Protein AF-A0A1T4WLN5-F1 (afdb_monomer)

Nearest PDB structures (foldseek):
  5b0m-assembly4_G  TM=3.319E-01  e=7.067E+00  Streptomyces viridosporus
  6uuj-assembly3_H  TM=1.853E-01  e=8.656E+00  Mycobacterium tuberculosis H37Rv

Sequence (120 aa):
MTSIPKSEIERIKIIGANESCSNEELSHFLPNYPLLKGNETLFRISLANAKKYIDRDVALLVKGLHFIEEEYKKASSNDFGFGSPSPTYKIIKALQSKDPELAHELEGWVASAGGNYYIS

Mean predicted aligned error: 4.79 Å

pLDDT: mean 86.72, std 12.78, range [33.0, 98.25]

Secondary structure (DSSP, 8-state):
-PPPPHHHHHHHHHHHHHT---HHHHHHH-TTTTS--S-SGGGG--TTTGGGG-STTHHHHHHHHHHHHHHHHHHHT-S--S-SSPHHHHHHHHHTTT-HHHHHHHHHHHHHTT------

Structure (mmCIF, N/CA/C/O backbone):
data_AF-A0A1T4WLN5-F1
#
_entry.id   AF-A0A1T4WLN5-F1
#
loop_
_atom_site.group_PDB
_atom_site.id
_atom_site.type_symbol
_atom_site.label_atom_id
_atom_site.label_alt_id
_atom_site.label_comp_id
_atom_site.label_asym_id
_atom_site.label_entity_id
_atom_site.label_seq_id
_atom_site.pdbx_PDB_ins_code
_atom_site.Cartn_x
_atom_site.Cartn_y
_atom_site.Cartn_z
_atom_site.occupancy
_atom_site.B_iso_or_equiv
_atom_site.auth_seq_id
_atom_site.auth_comp_id
_atom_site.auth_asym_id
_atom_site.auth_atom_id
_atom_site.pdbx_PDB_model_num
ATOM 1 N N . MET A 1 1 ? -13.219 13.059 -7.519 1.00 54.62 1 MET A N 1
ATOM 2 C CA . MET A 1 1 ? -12.208 11.977 -7.551 1.00 54.62 1 MET A CA 1
ATOM 3 C C . MET A 1 1 ? -12.915 10.635 -7.476 1.00 54.62 1 MET A C 1
ATOM 5 O O . MET A 1 1 ? -13.572 10.361 -6.479 1.00 54.62 1 MET A O 1
ATOM 9 N N . THR A 1 2 ? -12.831 9.832 -8.533 1.00 66.81 2 THR A N 1
ATOM 10 C CA . THR A 1 2 ? -13.343 8.454 -8.567 1.00 66.81 2 THR A CA 1
ATOM 11 C C . THR A 1 2 ? -12.481 7.555 -7.679 1.00 66.81 2 THR A C 1
ATOM 13 O O . THR A 1 2 ? -11.255 7.610 -7.763 1.00 66.81 2 THR A O 1
ATOM 16 N N . SER A 1 3 ? -13.108 6.758 -6.810 1.00 81.25 3 SER A N 1
ATOM 17 C CA . SER A 1 3 ? -12.420 5.761 -5.978 1.00 81.25 3 SER A CA 1
ATOM 18 C C . SER A 1 3 ? -11.757 4.682 -6.832 1.00 81.25 3 SER A C 1
ATOM 20 O O . SER A 1 3 ? -12.138 4.470 -7.986 1.00 81.25 3 SER A O 1
ATOM 22 N N . ILE A 1 4 ? -10.782 3.978 -6.258 1.00 87.50 4 ILE A N 1
ATOM 23 C CA . ILE A 1 4 ? -10.227 2.779 -6.884 1.00 87.50 4 ILE A CA 1
ATOM 24 C C . ILE A 1 4 ? -11.340 1.716 -6.986 1.00 87.50 4 ILE A C 1
ATOM 26 O O . ILE A 1 4 ? -12.091 1.543 -6.018 1.00 87.50 4 ILE A O 1
ATOM 30 N N . PRO A 1 5 ? -11.504 1.035 -8.139 1.00 90.00 5 PRO A N 1
ATOM 31 C CA . PRO A 1 5 ? -12.439 -0.080 -8.263 1.00 90.00 5 PRO A CA 1
ATOM 32 C C . PRO A 1 5 ? -12.129 -1.181 -7.244 1.00 90.00 5 PRO A C 1
ATOM 34 O O . PRO A 1 5 ? -10.968 -1.469 -6.975 1.00 90.00 5 PRO A O 1
ATOM 37 N N . LYS A 1 6 ? -13.154 -1.853 -6.709 1.00 90.00 6 LYS A N 1
ATOM 38 C CA . LYS A 1 6 ? -12.947 -2.937 -5.730 1.00 90.00 6 LYS A CA 1
ATOM 39 C C . LYS A 1 6 ? -12.029 -4.043 -6.259 1.00 90.00 6 LYS A C 1
ATOM 41 O O . LYS A 1 6 ? -11.186 -4.522 -5.519 1.00 90.00 6 LYS A O 1
ATOM 46 N N . SER A 1 7 ? -12.150 -4.393 -7.540 1.00 92.38 7 SER A N 1
ATOM 47 C CA . SER A 1 7 ? -11.291 -5.390 -8.191 1.00 92.38 7 SER A CA 1
ATOM 48 C C . SER A 1 7 ? -9.806 -5.037 -8.124 1.00 92.38 7 SER A C 1
ATOM 50 O O . SER A 1 7 ? -8.978 -5.923 -7.972 1.00 92.38 7 SER A O 1
ATOM 52 N N . GLU A 1 8 ? -9.467 -3.751 -8.209 1.00 93.81 8 GLU A N 1
ATOM 53 C CA . GLU A 1 8 ? -8.085 -3.278 -8.120 1.00 93.81 8 GLU A CA 1
ATOM 54 C C . GLU A 1 8 ? -7.564 -3.359 -6.682 1.00 93.81 8 GLU A C 1
ATOM 56 O O . GLU A 1 8 ? -6.436 -3.782 -6.465 1.00 93.81 8 GLU A O 1
ATOM 61 N N . ILE A 1 9 ? -8.400 -3.037 -5.687 1.00 95.50 9 ILE A N 1
ATOM 62 C CA . ILE A 1 9 ? -8.048 -3.220 -4.269 1.00 95.50 9 ILE A CA 1
ATOM 63 C C . ILE A 1 9 ? -7.776 -4.693 -3.955 1.00 95.50 9 ILE A C 1
ATOM 65 O O . ILE A 1 9 ? -6.785 -5.003 -3.302 1.00 95.50 9 ILE A O 1
ATOM 69 N N . GLU A 1 10 ? -8.613 -5.603 -4.453 1.00 95.81 10 GLU A N 1
ATOM 70 C CA . GLU A 1 10 ? -8.411 -7.040 -4.245 1.00 95.81 10 GLU A CA 1
ATOM 71 C C . GLU A 1 10 ? -7.132 -7.548 -4.924 1.00 95.81 10 GLU A C 1
ATOM 73 O O . GLU A 1 10 ? -6.406 -8.337 -4.328 1.00 95.81 10 GLU A O 1
ATOM 78 N N . ARG A 1 11 ? -6.778 -7.040 -6.114 1.00 96.50 11 ARG A N 1
ATOM 79 C CA . ARG A 1 11 ? -5.480 -7.348 -6.744 1.00 96.50 11 ARG A CA 1
ATOM 80 C C . ARG A 1 11 ? -4.301 -6.910 -5.878 1.00 96.50 11 ARG A C 1
ATOM 82 O O . ARG A 1 11 ? -3.358 -7.674 -5.712 1.00 96.50 11 ARG A O 1
ATOM 89 N N . ILE A 1 12 ? -4.371 -5.718 -5.284 1.00 96.94 12 ILE A N 1
ATOM 90 C CA . ILE A 1 12 ? -3.316 -5.239 -4.381 1.00 96.94 12 ILE A CA 1
ATOM 91 C C . ILE A 1 12 ? -3.221 -6.142 -3.144 1.00 96.94 12 ILE A C 1
ATOM 93 O O . ILE A 1 12 ? -2.126 -6.509 -2.733 1.00 96.94 12 ILE A O 1
ATOM 97 N N . LYS A 1 13 ? -4.350 -6.566 -2.566 1.00 97.75 13 LYS A N 1
ATOM 98 C CA . LYS A 1 13 ? -4.338 -7.512 -1.439 1.00 97.75 13 LYS A CA 1
ATOM 99 C C . LYS A 1 13 ? -3.739 -8.868 -1.813 1.00 97.75 13 LYS A C 1
ATOM 101 O O . LYS A 1 13 ? -3.025 -9.440 -0.997 1.00 97.75 13 LYS A O 1
ATOM 106 N N . ILE A 1 14 ? -3.992 -9.368 -3.025 1.00 97.75 14 ILE A N 1
ATOM 107 C CA . ILE A 1 14 ? -3.381 -10.608 -3.531 1.00 97.75 14 ILE A CA 1
ATOM 108 C C . ILE A 1 14 ? -1.855 -10.470 -3.586 1.00 97.75 14 ILE A C 1
ATOM 110 O O . ILE A 1 14 ? -1.160 -11.349 -3.089 1.00 97.75 14 ILE A O 1
ATOM 114 N N . ILE A 1 15 ? -1.333 -9.345 -4.084 1.00 97.69 15 ILE A N 1
ATOM 115 C CA . ILE A 1 15 ? 0.110 -9.038 -4.044 1.00 97.69 15 ILE A CA 1
ATOM 116 C C . ILE A 1 15 ? 0.626 -9.051 -2.601 1.00 97.69 15 ILE A C 1
ATOM 118 O O . ILE A 1 15 ? 1.657 -9.649 -2.307 1.00 97.69 15 ILE A O 1
ATOM 122 N N . GLY A 1 16 ? -0.118 -8.441 -1.674 1.00 97.38 16 GLY A N 1
ATOM 123 C CA . GLY A 1 16 ? 0.227 -8.451 -0.253 1.00 97.38 16 GLY A CA 1
ATOM 124 C C . GLY A 1 16 ? 0.241 -9.846 0.374 1.00 97.38 16 GLY A C 1
ATOM 125 O O . GLY A 1 16 ? 1.065 -10.101 1.247 1.00 97.38 16 GLY A O 1
ATOM 126 N N . ALA A 1 17 ? -0.636 -10.746 -0.074 1.00 97.50 17 ALA A N 1
ATOM 127 C CA . ALA A 1 17 ? -0.677 -12.140 0.364 1.00 97.50 17 ALA A CA 1
ATOM 128 C C . ALA A 1 17 ? 0.443 -12.992 -0.258 1.00 97.50 17 ALA A C 1
ATOM 130 O O . ALA A 1 17 ? 0.948 -13.900 0.394 1.00 97.50 17 ALA A O 1
ATOM 131 N N . ASN A 1 18 ? 0.842 -12.684 -1.495 1.00 96.81 18 ASN A N 1
ATOM 132 C CA . ASN A 1 18 ? 1.943 -13.345 -2.204 1.00 96.81 18 ASN A CA 1
ATOM 133 C C . ASN A 1 18 ? 3.330 -12.848 -1.768 1.00 96.81 18 ASN A C 1
ATOM 135 O O . ASN A 1 18 ? 4.343 -13.399 -2.196 1.00 96.81 18 ASN A O 1
ATOM 139 N N . GLU A 1 19 ? 3.374 -11.773 -0.981 1.00 95.81 19 GLU A N 1
ATOM 140 C CA . GLU A 1 19 ? 4.588 -11.116 -0.492 1.00 95.81 19 GLU A CA 1
ATOM 141 C C . GLU A 1 19 ? 5.590 -10.736 -1.598 1.00 95.81 19 GLU A C 1
ATOM 143 O O . GLU A 1 19 ? 6.806 -10.716 -1.405 1.00 95.81 19 GLU A O 1
ATOM 148 N N . SER A 1 20 ? 5.073 -10.456 -2.794 1.00 94.75 20 SER A N 1
ATOM 149 C CA . SER A 1 20 ? 5.864 -10.098 -3.967 1.00 94.75 20 SER A CA 1
ATOM 150 C C . SER A 1 20 ? 4.988 -9.440 -5.030 1.00 94.75 20 SER A C 1
ATOM 152 O O . SER A 1 20 ? 3.802 -9.739 -5.141 1.00 94.75 20 SER A O 1
ATOM 154 N N . CYS A 1 21 ? 5.588 -8.536 -5.807 1.00 94.88 21 CYS A N 1
ATOM 155 C CA . CYS A 1 21 ? 4.986 -7.912 -6.981 1.00 94.88 21 CYS A CA 1
ATOM 156 C C . CYS A 1 21 ? 5.881 -8.213 -8.186 1.00 94.88 21 CYS A C 1
ATOM 158 O O . CYS A 1 21 ? 7.084 -7.962 -8.142 1.00 94.88 21 CYS A O 1
ATOM 160 N N . SER A 1 22 ? 5.308 -8.773 -9.244 1.00 93.75 22 SER A N 1
ATOM 161 C CA . SER A 1 22 ? 5.992 -9.011 -10.515 1.00 93.75 22 SER A CA 1
ATOM 162 C C . SER A 1 22 ? 5.986 -7.768 -11.413 1.00 93.75 22 SER A C 1
ATOM 164 O O . SER A 1 22 ? 5.159 -6.871 -11.264 1.00 93.75 22 SER A O 1
ATOM 166 N N . ASN A 1 23 ? 6.857 -7.734 -12.426 1.00 89.75 23 ASN A N 1
ATOM 167 C CA . ASN A 1 23 ? 6.849 -6.664 -13.435 1.00 89.75 23 ASN A CA 1
ATOM 168 C C . ASN A 1 23 ? 5.531 -6.585 -14.231 1.00 89.75 23 ASN A C 1
ATOM 170 O O . ASN A 1 23 ? 5.134 -5.502 -14.667 1.00 89.75 23 ASN A O 1
ATOM 174 N N . GLU A 1 24 ? 4.845 -7.714 -14.425 1.00 91.44 24 GLU A N 1
ATOM 175 C CA . GLU A 1 24 ? 3.532 -7.752 -15.079 1.00 91.44 24 GLU A CA 1
ATOM 176 C C . GLU A 1 24 ? 2.471 -7.072 -14.202 1.00 91.44 24 GLU A C 1
ATOM 178 O O . GLU A 1 24 ? 1.744 -6.194 -14.669 1.00 91.44 24 GLU A O 1
ATOM 183 N N . GLU A 1 25 ? 2.441 -7.402 -12.909 1.00 93.88 25 GLU A N 1
ATOM 184 C CA . GLU A 1 25 ? 1.561 -6.753 -11.932 1.00 93.88 25 GLU A CA 1
ATOM 185 C C . GLU A 1 25 ? 1.880 -5.263 -11.783 1.00 93.88 25 GLU A C 1
ATOM 187 O O . GLU A 1 25 ? 0.969 -4.434 -11.769 1.00 93.88 25 GLU A O 1
ATOM 192 N N . LEU A 1 26 ? 3.164 -4.898 -11.749 1.00 91.19 26 LEU A N 1
ATOM 193 C CA . LEU A 1 26 ? 3.601 -3.506 -11.713 1.00 91.19 26 LEU A CA 1
ATOM 194 C C . LEU A 1 26 ? 3.060 -2.721 -12.916 1.00 91.19 26 LEU A C 1
ATOM 196 O O . LEU A 1 26 ? 2.512 -1.631 -12.743 1.00 91.19 26 LEU A O 1
ATOM 200 N N . SER A 1 27 ? 3.160 -3.290 -14.120 1.00 90.12 27 SER A N 1
ATOM 201 C CA . SER A 1 27 ? 2.696 -2.666 -15.368 1.00 90.12 27 SER A CA 1
ATOM 202 C C . SER A 1 27 ? 1.180 -2.452 -15.393 1.00 90.12 27 SER A C 1
ATOM 204 O O . SER A 1 27 ? 0.698 -1.508 -16.018 1.00 90.12 27 SER A O 1
ATOM 206 N N . HIS A 1 28 ? 0.412 -3.282 -14.680 1.00 91.88 28 HIS A N 1
ATOM 207 C CA . HIS A 1 28 ? -1.034 -3.101 -14.527 1.00 91.88 28 HIS A CA 1
ATOM 208 C C . HIS A 1 28 ? -1.372 -1.839 -13.718 1.00 91.88 28 HIS A C 1
ATOM 210 O O . HIS A 1 28 ? -2.274 -1.081 -14.080 1.00 91.88 28 HIS A O 1
ATOM 216 N N . PHE A 1 29 ? -0.629 -1.574 -12.640 1.00 90.38 29 PHE A N 1
ATOM 217 C CA . PHE A 1 29 ? -0.853 -0.395 -11.795 1.00 90.38 29 PHE A CA 1
ATOM 218 C C . PHE A 1 29 ? -0.177 0.873 -12.319 1.00 90.38 29 PHE A C 1
ATOM 220 O O . PHE A 1 29 ? -0.692 1.975 -12.098 1.00 90.38 29 PHE A O 1
ATOM 227 N N . LEU A 1 30 ? 0.950 0.715 -13.014 1.00 88.25 30 LEU A N 1
ATOM 228 C CA . LEU A 1 30 ? 1.785 1.778 -13.562 1.00 88.25 30 LEU A CA 1
ATOM 229 C C . LEU A 1 30 ? 1.997 1.577 -15.073 1.00 88.25 30 LEU A C 1
ATOM 231 O O . LEU A 1 30 ? 3.117 1.327 -15.517 1.00 88.25 30 LEU A O 1
ATOM 235 N N . PRO A 1 31 ? 0.956 1.731 -15.905 1.00 86.56 31 PRO A N 1
ATOM 236 C CA . PRO A 1 31 ? 1.050 1.444 -17.341 1.00 86.56 31 PRO A CA 1
ATOM 237 C C . PRO A 1 31 ? 2.033 2.350 -18.096 1.00 86.56 31 PRO A C 1
ATOM 239 O O . PRO A 1 31 ? 2.446 2.025 -19.204 1.00 86.56 31 PRO A O 1
ATOM 242 N N . ASN A 1 32 ? 2.399 3.494 -17.512 1.00 82.50 32 ASN A N 1
ATOM 243 C CA . ASN A 1 32 ? 3.347 4.444 -18.094 1.00 82.50 32 ASN A CA 1
ATOM 244 C C . ASN A 1 32 ? 4.766 4.308 -17.520 1.00 82.50 32 ASN A C 1
ATOM 246 O O . ASN A 1 32 ? 5.632 5.123 -17.849 1.00 82.50 32 ASN A O 1
ATOM 250 N N . TYR A 1 33 ? 5.005 3.315 -16.654 1.00 74.12 33 TYR A N 1
ATOM 251 C CA . TYR A 1 33 ? 6.324 3.025 -16.097 1.00 74.12 33 TYR A CA 1
ATOM 252 C C . TYR A 1 33 ? 7.382 2.933 -17.229 1.00 74.12 33 TYR A C 1
ATOM 254 O O . TYR A 1 33 ? 7.108 2.311 -18.258 1.00 74.12 33 TYR A O 1
ATOM 262 N N . PRO A 1 34 ? 8.567 3.576 -17.096 1.00 71.56 34 PRO A N 1
ATOM 263 C CA . PRO A 1 34 ? 9.137 4.199 -15.890 1.00 71.56 34 PRO A CA 1
ATOM 264 C C . PRO A 1 34 ? 8.687 5.633 -15.577 1.00 71.56 34 PRO A C 1
ATOM 266 O O . PRO A 1 34 ? 9.081 6.182 -14.552 1.00 71.56 34 PRO A O 1
ATOM 269 N N . LEU A 1 35 ? 7.859 6.260 -16.415 1.00 76.62 35 LEU A N 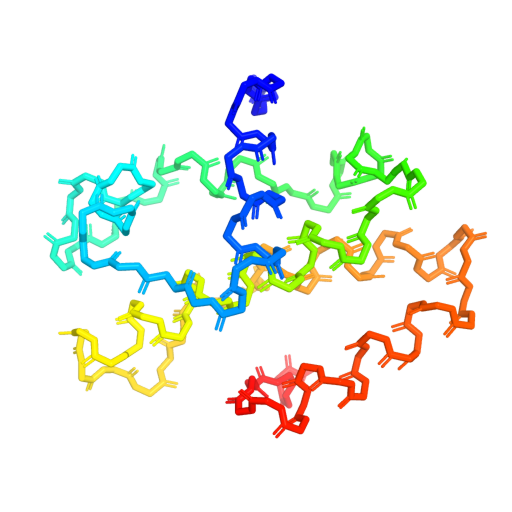1
ATOM 270 C CA . LEU A 1 35 ? 7.398 7.633 -16.204 1.00 76.62 35 LEU A CA 1
ATOM 271 C C . LEU A 1 35 ? 6.076 7.661 -15.427 1.00 76.62 35 LEU A C 1
ATOM 273 O O . LEU A 1 35 ? 5.021 7.353 -15.975 1.00 76.62 35 LEU A O 1
ATOM 277 N N . LEU A 1 36 ? 6.108 8.131 -14.180 1.00 78.81 36 LEU A N 1
ATOM 278 C CA . LEU A 1 36 ? 4.889 8.422 -13.420 1.00 78.81 36 LEU A CA 1
ATOM 279 C C . LEU A 1 36 ? 4.196 9.671 -13.981 1.00 78.81 36 LEU A C 1
ATOM 281 O O . LEU A 1 36 ? 4.800 10.740 -14.087 1.00 78.81 36 LEU A O 1
ATOM 285 N N . LYS A 1 37 ? 2.916 9.553 -14.336 1.00 81.25 37 LYS A N 1
ATOM 286 C CA . LYS A 1 37 ? 2.096 10.645 -14.885 1.00 81.25 37 LYS A CA 1
ATOM 287 C C . LYS A 1 37 ? 1.177 11.292 -13.848 1.00 81.25 37 LYS A C 1
ATOM 289 O O . LYS A 1 37 ? 0.548 12.304 -14.149 1.00 81.25 37 LYS A O 1
ATOM 294 N N . GLY A 1 38 ? 1.088 10.737 -12.641 1.00 79.12 38 GLY A N 1
ATOM 295 C CA . GLY A 1 38 ? 0.240 11.238 -11.558 1.00 79.12 38 GLY A CA 1
ATOM 296 C C . GLY A 1 38 ? -1.236 10.834 -11.681 1.00 79.12 38 GLY A C 1
ATOM 297 O O . GLY A 1 38 ? -2.032 11.146 -10.796 1.00 79.12 38 GLY A O 1
ATOM 298 N N . ASN A 1 39 ? -1.620 10.137 -12.754 1.00 83.81 39 ASN A N 1
ATOM 299 C CA . ASN A 1 39 ? -2.988 9.683 -13.022 1.00 83.81 39 ASN A CA 1
ATOM 300 C C . ASN A 1 39 ? -3.178 8.167 -12.818 1.00 83.81 39 ASN A C 1
ATOM 302 O O . ASN A 1 39 ? -4.281 7.650 -13.034 1.00 83.81 39 ASN A O 1
ATOM 306 N N . GLU A 1 40 ? -2.121 7.478 -12.392 1.00 86.75 40 GLU A N 1
ATOM 307 C CA . GLU A 1 40 ? -2.093 6.054 -12.098 1.00 86.75 40 GLU A CA 1
ATOM 308 C C . GLU A 1 40 ? -3.111 5.685 -11.014 1.00 86.75 40 GLU A C 1
ATOM 310 O O . GLU A 1 40 ? -3.456 6.477 -10.129 1.00 86.75 40 GLU A O 1
ATOM 315 N N . THR A 1 41 ? -3.603 4.446 -11.075 1.00 87.25 41 THR A N 1
ATOM 316 C CA . THR A 1 41 ? -4.679 3.964 -10.199 1.00 87.25 41 THR A CA 1
ATOM 317 C C . THR A 1 41 ? -4.333 4.139 -8.722 1.00 87.25 41 THR A C 1
ATOM 319 O O . THR A 1 41 ? -5.177 4.606 -7.957 1.00 87.25 41 THR A O 1
ATOM 322 N N . LEU A 1 42 ? -3.089 3.856 -8.330 1.00 87.69 42 LEU A N 1
ATOM 323 C CA . LEU A 1 42 ? -2.621 3.941 -6.942 1.00 87.69 42 LEU A CA 1
ATOM 324 C C . LEU A 1 42 ? -2.631 5.376 -6.392 1.00 87.69 42 LEU A C 1
ATOM 326 O O . LEU A 1 42 ? -2.886 5.589 -5.206 1.00 87.69 42 LEU A O 1
ATOM 330 N N . PHE A 1 43 ? -2.454 6.385 -7.250 1.00 86.94 43 PHE A N 1
ATOM 331 C CA . PHE A 1 43 ? -2.482 7.798 -6.849 1.00 86.94 43 PHE A CA 1
ATOM 332 C C . PHE A 1 43 ? -3.888 8.322 -6.576 1.00 86.94 43 PHE A C 1
ATOM 334 O O . PHE A 1 43 ? -4.060 9.395 -5.996 1.00 86.94 43 PHE A O 1
ATOM 341 N N . ARG A 1 44 ? -4.915 7.527 -6.891 1.00 89.88 44 ARG A N 1
ATOM 342 C CA . ARG A 1 44 ? -6.290 7.799 -6.465 1.00 89.88 44 ARG A CA 1
ATOM 343 C C . ARG A 1 44 ? -6.488 7.559 -4.966 1.00 89.88 44 ARG A C 1
ATOM 345 O O . ARG A 1 44 ? -7.510 8.003 -4.440 1.00 89.88 44 ARG A O 1
ATOM 352 N N . ILE A 1 45 ? -5.551 6.901 -4.268 1.00 89.38 45 ILE A N 1
ATOM 353 C CA . ILE A 1 45 ? -5.523 6.867 -2.799 1.00 89.38 45 ILE A CA 1
ATOM 354 C C . ILE A 1 45 ? -5.023 8.223 -2.294 1.00 89.38 45 ILE A C 1
ATOM 356 O O . ILE A 1 45 ? -3.865 8.608 -2.476 1.00 89.38 45 ILE A O 1
ATOM 360 N N . SER A 1 46 ? -5.916 8.948 -1.630 1.00 89.50 46 SER A N 1
ATOM 361 C CA . SER A 1 46 ? -5.643 10.215 -0.961 1.00 89.50 46 SER A CA 1
ATOM 362 C C . SER A 1 46 ? -5.954 10.096 0.527 1.00 89.50 46 SER A C 1
ATOM 364 O O . SER A 1 46 ? -6.738 9.243 0.940 1.00 89.50 46 SER A O 1
ATOM 366 N N . LEU A 1 47 ? -5.401 10.990 1.349 1.00 88.19 47 LEU A N 1
ATOM 367 C CA . LEU A 1 47 ? -5.741 11.039 2.778 1.00 88.19 47 LEU A CA 1
ATOM 368 C C . LEU A 1 47 ? -7.257 11.181 3.006 1.00 88.19 47 LEU A C 1
ATOM 370 O O . LEU A 1 47 ? -7.810 10.577 3.922 1.00 88.19 47 LEU A O 1
ATOM 374 N N . ALA A 1 48 ? -7.948 11.914 2.128 1.00 88.69 48 ALA A N 1
ATOM 375 C CA . ALA A 1 48 ? -9.389 12.135 2.218 1.00 88.69 48 ALA A CA 1
ATOM 376 C C . ALA A 1 48 ? -10.228 10.869 1.960 1.00 88.69 48 ALA A C 1
ATOM 378 O O . ALA A 1 48 ? -11.366 10.790 2.423 1.00 88.69 48 ALA A O 1
ATOM 379 N N . ASN A 1 49 ? -9.710 9.884 1.214 1.00 91.38 49 ASN A N 1
ATOM 380 C CA . ASN A 1 49 ? -10.454 8.666 0.879 1.00 91.38 49 ASN A CA 1
ATOM 381 C C . ASN A 1 49 ? -9.841 7.369 1.423 1.00 91.38 49 ASN A C 1
ATOM 383 O O . ASN A 1 49 ? -10.524 6.349 1.386 1.00 91.38 49 ASN A O 1
ATOM 387 N N . ALA A 1 50 ? -8.633 7.409 1.990 1.00 91.81 50 ALA A N 1
ATOM 388 C CA . ALA A 1 50 ? -7.918 6.250 2.520 1.00 91.81 50 ALA A CA 1
ATOM 389 C C . ALA A 1 50 ? -8.757 5.429 3.515 1.00 91.81 50 ALA A C 1
ATOM 391 O O . ALA A 1 50 ? -8.787 4.203 3.448 1.00 91.81 50 ALA A O 1
ATOM 392 N N . LYS A 1 51 ? -9.554 6.101 4.361 1.00 93.06 51 LYS A N 1
ATOM 393 C CA . LYS A 1 51 ? -10.449 5.450 5.336 1.00 93.06 51 LYS A CA 1
ATOM 394 C C . LYS A 1 51 ? -11.475 4.491 4.720 1.00 93.06 51 LYS A C 1
ATOM 396 O O . LYS A 1 51 ? -11.994 3.642 5.447 1.00 93.06 51 LYS A O 1
ATOM 401 N N . LYS A 1 52 ? -1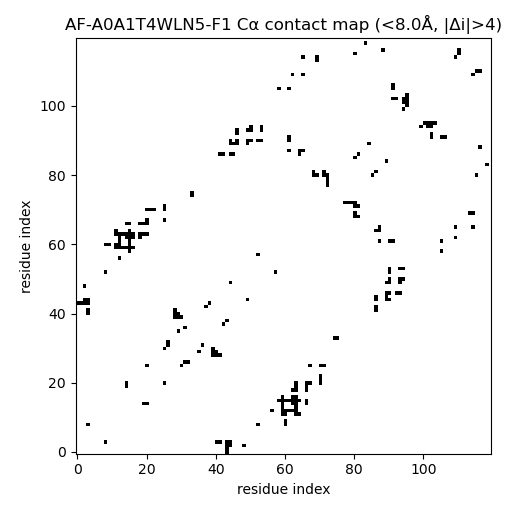1.783 4.635 3.422 1.00 93.44 52 LYS A N 1
ATOM 402 C CA . LYS A 1 52 ? -12.726 3.781 2.679 1.00 93.44 52 LYS A CA 1
ATOM 403 C C . LYS A 1 52 ? -12.161 2.398 2.365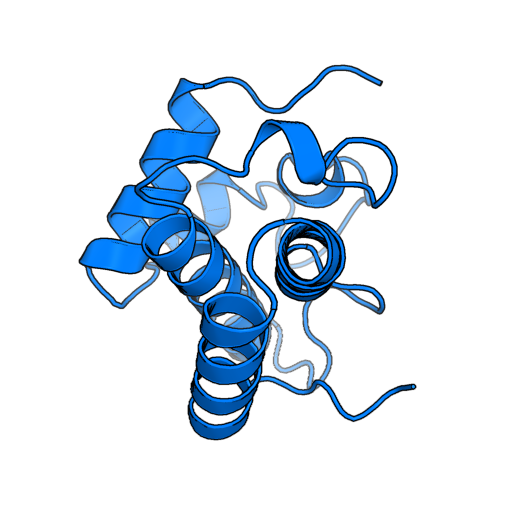 1.00 93.44 52 LYS A C 1
ATOM 405 O O . LYS A 1 52 ? -12.942 1.498 2.088 1.00 93.44 52 LYS A O 1
ATOM 410 N N . TYR A 1 53 ? -10.839 2.250 2.392 1.00 93.44 53 TYR A N 1
ATOM 411 C CA . TYR A 1 53 ? -10.153 0.996 2.085 1.00 93.44 53 TYR A CA 1
ATOM 412 C C . TYR A 1 53 ? -9.717 0.241 3.349 1.00 93.44 53 TYR A C 1
ATOM 414 O O . TYR A 1 53 ? -9.059 -0.785 3.252 1.00 93.44 53 TYR A O 1
ATOM 422 N N . ILE A 1 54 ? -10.071 0.752 4.534 1.00 93.88 54 ILE A N 1
ATOM 423 C CA . ILE A 1 54 ? -9.813 0.069 5.802 1.00 93.88 54 ILE A CA 1
ATOM 424 C C . ILE A 1 54 ? -10.933 -0.937 6.043 1.00 93.88 54 ILE A C 1
ATOM 426 O O . ILE A 1 54 ? -12.056 -0.546 6.382 1.00 93.88 54 ILE A O 1
ATOM 430 N N . ASP A 1 55 ? -10.595 -2.209 5.887 1.00 93.81 55 ASP A N 1
ATOM 431 C CA . ASP A 1 55 ? -11.413 -3.369 6.216 1.00 93.81 55 ASP A CA 1
ATOM 432 C C . ASP A 1 55 ? -10.591 -4.392 7.024 1.00 93.81 55 ASP A C 1
ATOM 434 O O . ASP A 1 55 ? -9.483 -4.096 7.473 1.00 93.81 55 ASP A O 1
ATOM 438 N N . ARG A 1 56 ? -11.145 -5.591 7.240 1.00 93.44 56 ARG A N 1
ATOM 439 C CA . ARG A 1 56 ? -10.490 -6.665 8.007 1.00 93.44 56 ARG A CA 1
ATOM 440 C C . ARG A 1 56 ? -9.153 -7.126 7.403 1.00 93.44 56 ARG A C 1
ATOM 442 O O . ARG A 1 56 ? -8.330 -7.675 8.120 1.00 93.44 56 ARG A O 1
ATOM 449 N N . ASP A 1 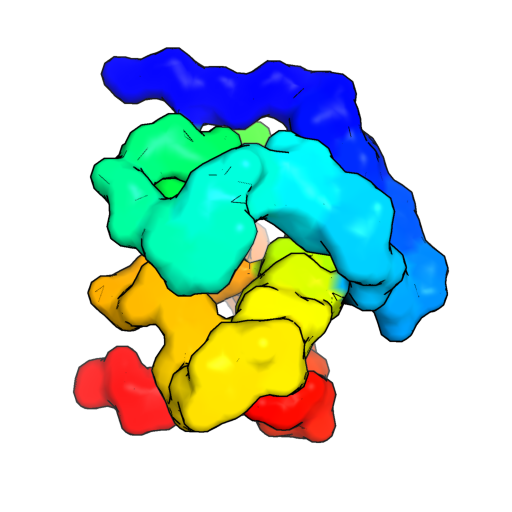57 ? -8.954 -6.905 6.104 1.00 95.62 57 ASP A N 1
ATOM 450 C CA . ASP A 1 57 ? -7.810 -7.375 5.324 1.00 95.62 57 ASP A CA 1
ATOM 451 C C . ASP A 1 57 ? -6.860 -6.201 4.987 1.00 95.62 57 ASP A C 1
ATOM 453 O O . ASP A 1 57 ? -6.038 -6.286 4.072 1.00 95.62 57 ASP A O 1
ATOM 457 N N . VAL A 1 58 ? -6.952 -5.081 5.723 1.00 96.88 58 VAL A N 1
ATOM 458 C CA . VAL A 1 58 ? -6.154 -3.863 5.483 1.00 96.88 58 VAL A CA 1
ATOM 459 C C . VAL A 1 58 ? -4.644 -4.110 5.566 1.00 96.88 58 VAL A C 1
ATOM 461 O O . VAL A 1 58 ? -3.883 -3.463 4.849 1.00 96.88 58 VAL A O 1
ATOM 464 N N . ALA A 1 59 ? -4.202 -5.080 6.370 1.00 97.50 59 ALA A N 1
ATOM 465 C CA . ALA A 1 59 ? -2.799 -5.480 6.431 1.00 97.50 59 ALA A CA 1
ATOM 466 C C . ALA A 1 59 ? -2.294 -5.990 5.069 1.00 97.50 59 ALA A C 1
ATOM 468 O O . ALA A 1 59 ? -1.221 -5.590 4.622 1.00 97.50 59 ALA A O 1
ATOM 469 N N . LEU A 1 60 ? -3.096 -6.800 4.364 1.00 98.25 60 LEU A N 1
ATOM 470 C CA . LEU A 1 60 ? -2.765 -7.272 3.015 1.00 98.25 60 LEU A CA 1
ATOM 471 C C . LEU A 1 60 ? -2.725 -6.114 2.017 1.00 98.25 60 LEU A C 1
ATOM 473 O O . LEU A 1 60 ? -1.852 -6.073 1.157 1.00 98.25 60 LEU A O 1
ATOM 477 N N . LEU A 1 61 ? -3.629 -5.141 2.153 1.00 97.12 61 LEU A N 1
ATOM 478 C CA . LEU A 1 61 ? -3.613 -3.944 1.313 1.00 97.12 61 LEU A CA 1
ATOM 479 C C . LEU A 1 61 ? -2.322 -3.135 1.509 1.00 97.12 61 LEU A C 1
ATOM 481 O O . LEU A 1 61 ? -1.704 -2.733 0.527 1.00 97.12 61 LEU A O 1
ATOM 485 N N . VAL A 1 62 ? -1.903 -2.911 2.758 1.00 95.88 62 VAL A N 1
ATOM 486 C CA . VAL A 1 62 ? -0.667 -2.179 3.083 1.00 95.88 62 VAL A CA 1
ATOM 487 C C . VAL A 1 62 ? 0.561 -2.906 2.543 1.00 95.88 62 VAL A C 1
ATOM 489 O O . VAL A 1 62 ? 1.364 -2.293 1.843 1.00 95.88 62 VAL A O 1
ATOM 492 N N . LYS A 1 63 ? 0.676 -4.216 2.798 1.00 96.62 63 LYS A N 1
ATOM 493 C CA . LYS A 1 63 ? 1.767 -5.038 2.259 1.00 96.62 63 LYS A CA 1
ATOM 494 C C . LYS A 1 63 ? 1.808 -4.990 0.732 1.00 96.62 63 LYS A C 1
ATOM 496 O O . LYS A 1 63 ? 2.868 -4.793 0.152 1.00 96.62 63 LYS A O 1
ATOM 501 N N . GLY A 1 64 ? 0.653 -5.116 0.080 1.00 96.56 64 GLY A N 1
ATOM 502 C CA . GLY A 1 64 ? 0.550 -5.077 -1.376 1.00 96.56 64 GLY A CA 1
ATOM 503 C C . GLY A 1 64 ? 1.013 -3.755 -1.978 1.00 96.56 64 GLY A C 1
ATOM 504 O O . GLY A 1 64 ? 1.800 -3.755 -2.920 1.00 96.56 64 GLY A O 1
ATOM 505 N N . LEU A 1 65 ? 0.574 -2.624 -1.412 1.00 94.44 65 LEU A N 1
ATOM 506 C CA . LEU A 1 65 ? 1.038 -1.300 -1.841 1.00 94.44 65 LEU A CA 1
ATOM 507 C C . LEU A 1 65 ? 2.557 -1.160 -1.686 1.00 94.44 65 LEU A C 1
ATOM 509 O O . LEU A 1 65 ? 3.209 -0.669 -2.607 1.00 94.44 65 LEU A O 1
ATOM 513 N N . HIS A 1 66 ? 3.115 -1.650 -0.576 1.00 93.44 66 HIS A N 1
ATOM 514 C CA . HIS A 1 66 ? 4.558 -1.636 -0.340 1.00 93.44 66 HIS A CA 1
ATOM 515 C C . HIS A 1 66 ? 5.332 -2.445 -1.384 1.00 93.44 66 HIS A C 1
ATOM 517 O O . HIS A 1 66 ? 6.294 -1.945 -1.956 1.00 93.44 66 HIS A O 1
ATOM 523 N N . PHE A 1 67 ? 4.901 -3.668 -1.703 1.00 94.12 67 PHE A N 1
ATOM 524 C CA . PHE A 1 67 ? 5.587 -4.472 -2.721 1.00 94.12 67 PHE A CA 1
ATOM 525 C C . PHE A 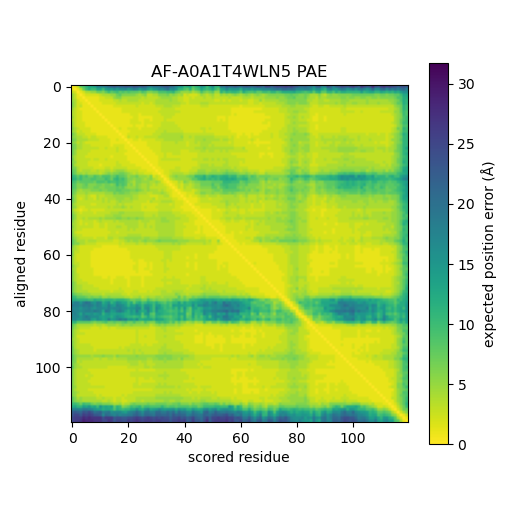1 67 ? 5.536 -3.837 -4.112 1.00 94.12 67 PHE A C 1
ATOM 527 O O . PHE A 1 67 ? 6.503 -3.942 -4.863 1.00 94.12 67 PHE A O 1
ATOM 534 N N . ILE A 1 68 ? 4.447 -3.142 -4.449 1.00 92.62 68 ILE A N 1
ATOM 535 C CA . ILE A 1 68 ? 4.371 -2.384 -5.701 1.00 92.62 68 ILE A CA 1
ATOM 536 C C . ILE A 1 68 ? 5.342 -1.187 -5.676 1.00 92.62 68 ILE A C 1
ATOM 538 O O . ILE A 1 68 ? 6.015 -0.924 -6.673 1.00 92.62 68 ILE A O 1
ATOM 542 N N . GLU A 1 69 ? 5.440 -0.478 -4.546 1.00 89.81 69 GLU A N 1
ATOM 543 C CA . GLU A 1 69 ? 6.395 0.622 -4.335 1.00 89.81 69 GLU A CA 1
ATOM 544 C C . GLU A 1 69 ? 7.856 0.149 -4.459 1.00 89.81 69 GLU A C 1
ATOM 546 O O . GLU A 1 69 ? 8.655 0.793 -5.144 1.00 89.81 69 GLU A O 1
ATOM 551 N N . GLU A 1 70 ? 8.203 -0.991 -3.859 1.00 88.75 70 GLU A N 1
ATOM 552 C CA . GLU A 1 70 ? 9.548 -1.571 -3.929 1.00 88.75 70 GLU A CA 1
ATOM 553 C C . GLU A 1 70 ? 9.896 -2.070 -5.332 1.00 88.75 70 GLU A C 1
ATOM 555 O O . GLU A 1 70 ? 11.012 -1.852 -5.803 1.00 88.75 70 GLU A O 1
ATOM 560 N N . GLU A 1 71 ? 8.958 -2.705 -6.038 1.00 90.06 71 GLU A N 1
ATOM 561 C CA . GLU A 1 7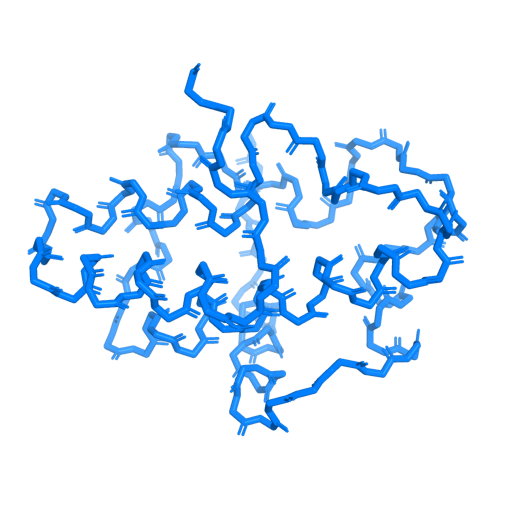1 ? 9.219 -3.153 -7.408 1.00 90.06 71 GLU A CA 1
ATOM 562 C C . GLU A 1 71 ? 9.413 -1.959 -8.350 1.00 90.06 71 GLU A C 1
ATOM 564 O O . GLU A 1 71 ? 10.338 -1.949 -9.163 1.00 90.06 71 GLU A O 1
ATOM 569 N N . TYR A 1 72 ? 8.638 -0.885 -8.163 1.00 87.50 72 TYR A N 1
ATOM 570 C CA . TYR A 1 72 ? 8.877 0.384 -8.848 1.00 87.50 72 TYR A CA 1
ATOM 571 C C . TYR A 1 72 ? 10.275 0.951 -8.553 1.00 87.50 72 TYR A C 1
ATOM 573 O O . TYR A 1 72 ? 10.975 1.375 -9.477 1.00 87.50 72 TYR A O 1
ATOM 581 N N . LYS A 1 73 ? 10.703 0.953 -7.286 1.00 85.19 73 LYS A N 1
ATOM 582 C CA . LYS A 1 73 ? 12.024 1.440 -6.857 1.00 85.19 73 LYS A CA 1
ATOM 583 C C . LYS A 1 73 ? 13.156 0.664 -7.536 1.00 85.19 73 LYS A C 1
ATOM 585 O O . LYS A 1 73 ? 14.039 1.270 -8.141 1.00 85.19 73 LYS A O 1
ATOM 590 N N . LYS A 1 74 ? 13.089 -0.674 -7.512 1.00 86.19 74 LYS A N 1
ATOM 591 C CA . LYS A 1 74 ? 14.062 -1.554 -8.185 1.00 86.19 74 LYS A CA 1
ATOM 592 C C . LYS A 1 74 ? 14.122 -1.279 -9.680 1.00 86.19 74 LYS A C 1
ATOM 594 O O . LYS A 1 74 ? 15.205 -1.145 -10.239 1.00 86.19 74 LYS A O 1
ATOM 599 N N . ALA A 1 75 ? 12.961 -1.196 -10.321 1.00 83.94 75 ALA A N 1
ATOM 600 C CA . ALA A 1 75 ? 12.884 -1.069 -11.762 1.00 83.94 75 ALA A CA 1
ATOM 601 C C . ALA A 1 75 ? 13.323 0.334 -12.229 1.00 83.94 75 ALA A C 1
ATOM 603 O O . ALA A 1 75 ? 13.922 0.485 -13.291 1.00 83.94 75 ALA A O 1
ATOM 604 N N . SER A 1 76 ? 13.034 1.390 -11.466 1.00 78.75 76 SER A N 1
ATOM 605 C CA . SER A 1 76 ? 13.382 2.772 -11.832 1.00 78.75 76 SER A CA 1
ATOM 606 C C . SER A 1 76 ? 14.817 3.178 -11.479 1.00 78.75 76 SER A C 1
ATOM 608 O O . SER A 1 76 ? 15.241 4.260 -11.888 1.00 78.75 76 SER A O 1
ATOM 610 N N . SER A 1 77 ? 15.562 2.349 -10.732 1.00 73.56 77 SER A N 1
ATOM 611 C CA . SER A 1 77 ? 16.863 2.712 -10.139 1.00 73.56 77 SER A CA 1
ATOM 612 C C . SER A 1 77 ? 16.817 4.053 -9.390 1.00 73.56 77 SER A C 1
ATOM 614 O O . SER A 1 77 ? 17.813 4.772 -9.321 1.00 73.56 77 SER A O 1
ATOM 616 N N . ASN A 1 78 ? 15.639 4.419 -8.879 1.00 67.56 78 ASN A N 1
ATOM 617 C CA . ASN A 1 78 ? 15.394 5.655 -8.158 1.00 67.56 78 ASN A CA 1
ATOM 618 C C . ASN A 1 78 ? 15.212 5.307 -6.682 1.00 67.56 78 ASN A C 1
ATOM 620 O O . ASN A 1 78 ? 14.375 4.475 -6.345 1.00 67.56 78 ASN A O 1
ATOM 624 N N . ASP A 1 79 ? 15.968 5.953 -5.795 1.00 58.22 79 ASP A N 1
ATOM 625 C CA . ASP A 1 79 ? 15.887 5.704 -4.348 1.00 58.22 79 ASP A CA 1
ATOM 626 C C . ASP A 1 79 ? 14.555 6.167 -3.735 1.00 58.22 79 ASP A C 1
ATOM 628 O O . ASP A 1 79 ? 14.214 5.813 -2.600 1.00 58.22 79 ASP A O 1
ATOM 632 N N . PHE A 1 80 ? 13.785 6.947 -4.496 1.00 55.03 80 PHE A N 1
ATOM 633 C CA . PHE A 1 80 ? 12.459 7.412 -4.133 1.00 55.03 80 PHE A CA 1
ATOM 634 C C . PHE A 1 80 ? 11.383 6.485 -4.710 1.00 55.03 80 PHE A C 1
ATOM 636 O O . PHE A 1 80 ? 11.318 6.266 -5.919 1.00 55.03 80 PHE A O 1
ATOM 643 N N . GLY A 1 81 ? 10.496 5.993 -3.839 1.00 61.09 81 GLY A N 1
ATOM 644 C CA . GLY A 1 81 ? 9.253 5.328 -4.240 1.00 61.09 81 GLY A CA 1
ATOM 645 C C . GLY A 1 81 ? 8.268 6.296 -4.917 1.00 61.09 81 GLY A C 1
ATOM 646 O O . GLY A 1 81 ? 8.653 7.243 -5.600 1.00 61.09 81 GLY A O 1
ATOM 647 N N . PHE A 1 82 ? 6.967 6.117 -4.691 1.00 67.69 82 PHE A N 1
ATOM 648 C CA . PHE A 1 82 ? 5.886 6.900 -5.321 1.00 67.69 82 PHE A CA 1
ATOM 649 C C . PHE A 1 82 ? 5.784 8.403 -4.963 1.00 67.69 82 PHE A C 1
ATOM 651 O O . PHE A 1 82 ? 4.743 9.025 -5.179 1.00 67.69 82 PHE A O 1
ATOM 658 N N . GLY A 1 83 ? 6.851 9.022 -4.458 1.00 61.53 83 GLY A N 1
ATOM 659 C CA . GLY A 1 83 ? 6.819 10.371 -3.896 1.00 61.53 83 GLY A CA 1
ATOM 660 C C . GLY A 1 83 ? 6.108 10.417 -2.537 1.00 61.53 83 GLY A C 1
ATOM 661 O O . GLY A 1 83 ? 5.400 9.490 -2.143 1.00 61.53 83 GLY A O 1
ATOM 662 N N . SER A 1 84 ? 6.322 11.500 -1.786 1.00 62.56 84 SER A N 1
ATOM 663 C CA . SER A 1 84 ? 5.726 11.686 -0.457 1.00 62.56 84 SER A CA 1
ATOM 664 C C . SER A 1 84 ? 4.443 12.529 -0.534 1.00 62.56 84 SER A C 1
ATOM 666 O O . SER A 1 84 ? 4.450 13.574 -1.190 1.00 62.56 84 SER A O 1
ATOM 668 N N . PRO A 1 85 ? 3.342 12.138 0.136 1.00 75.12 85 PRO A N 1
ATOM 669 C CA . PRO A 1 85 ? 3.156 10.878 0.857 1.00 75.12 85 PRO A CA 1
ATOM 670 C C . PRO A 1 85 ? 2.777 9.712 -0.074 1.00 75.12 85 PRO A C 1
ATOM 672 O O . PRO A 1 85 ? 1.902 9.857 -0.941 1.00 75.12 85 PRO A O 1
ATOM 675 N N . SER A 1 86 ? 3.358 8.531 0.163 1.00 87.25 86 SER A N 1
ATOM 676 C CA . SER A 1 86 ? 3.066 7.326 -0.622 1.00 87.25 86 SER A CA 1
ATOM 677 C C . SER A 1 86 ? 1.642 6.797 -0.370 1.00 87.25 86 SER A C 1
ATOM 679 O O . SER A 1 86 ? 1.024 7.111 0.659 1.00 87.25 86 SER A O 1
ATOM 681 N N . PRO A 1 87 ? 1.058 6.020 -1.302 1.00 89.94 87 PRO A N 1
ATOM 682 C CA . PRO A 1 87 ? -0.192 5.299 -1.065 1.00 89.94 87 PRO A CA 1
ATOM 683 C C . PRO A 1 87 ? -0.173 4.475 0.229 1.00 89.94 87 PRO A C 1
ATOM 685 O O . PRO A 1 87 ? -1.130 4.564 1.002 1.00 89.94 87 PRO A O 1
ATOM 688 N N . THR A 1 88 ? 0.922 3.757 0.501 1.00 92.75 88 THR A N 1
ATOM 689 C CA . THR A 1 88 ? 1.079 2.949 1.720 1.00 92.75 88 THR A CA 1
ATOM 690 C C . THR A 1 88 ? 0.961 3.806 2.981 1.00 92.75 88 THR A C 1
ATOM 692 O O . THR A 1 88 ? 0.121 3.538 3.846 1.00 92.75 88 THR A O 1
ATOM 695 N N . TYR A 1 89 ? 1.694 4.925 3.037 1.00 91.31 89 TYR A N 1
ATOM 696 C CA . TYR A 1 89 ? 1.621 5.880 4.147 1.00 91.31 89 TYR A CA 1
ATOM 697 C C . TYR A 1 89 ? 0.200 6.406 4.380 1.00 91.31 89 TYR A C 1
ATOM 699 O O . TYR A 1 89 ? -0.262 6.501 5.517 1.00 91.31 89 TYR A O 1
ATOM 707 N N . LYS A 1 90 ? -0.526 6.752 3.311 1.00 91.75 90 LYS A N 1
ATOM 708 C CA . LYS A 1 90 ? -1.881 7.315 3.430 1.00 91.75 90 LYS A CA 1
ATOM 709 C C . LYS A 1 90 ? -2.860 6.326 4.065 1.00 91.75 90 LYS A C 1
ATOM 711 O O . LYS A 1 90 ? -3.714 6.753 4.844 1.00 91.75 90 LYS A O 1
ATOM 716 N N . ILE A 1 91 ? -2.751 5.034 3.742 1.00 94.56 91 ILE A N 1
ATOM 717 C CA . ILE A 1 91 ? -3.576 3.984 4.359 1.00 94.56 91 ILE A CA 1
ATOM 718 C C . ILE A 1 91 ? -3.227 3.835 5.839 1.00 94.56 91 ILE A C 1
ATOM 720 O O . ILE A 1 91 ? -4.129 3.887 6.675 1.00 94.56 91 ILE A O 1
ATOM 724 N N . ILE A 1 92 ? -1.938 3.746 6.171 1.00 93.94 92 ILE A N 1
ATOM 725 C CA . ILE A 1 92 ? -1.459 3.652 7.555 1.00 93.94 92 ILE A CA 1
ATOM 726 C C . ILE A 1 92 ? -1.932 4.851 8.392 1.00 93.94 92 ILE A C 1
ATOM 728 O O . ILE A 1 92 ? -2.518 4.675 9.460 1.00 93.94 92 ILE A O 1
ATOM 732 N N . LYS A 1 93 ? -1.785 6.085 7.889 1.00 93.38 93 LYS A N 1
ATOM 733 C CA . LYS A 1 93 ? -2.281 7.290 8.577 1.00 93.38 93 LYS A CA 1
ATOM 734 C C . LYS A 1 93 ? -3.787 7.279 8.796 1.00 93.38 93 LYS A C 1
ATOM 736 O O . LYS A 1 93 ? -4.270 7.734 9.830 1.00 93.38 93 LYS A O 1
ATOM 741 N N . ALA A 1 94 ? -4.551 6.759 7.842 1.00 93.75 94 ALA A N 1
ATOM 742 C CA . ALA A 1 94 ? -5.985 6.598 8.028 1.00 93.75 94 ALA A CA 1
ATOM 743 C C . ALA A 1 94 ? -6.308 5.534 9.094 1.00 93.75 94 ALA A C 1
ATOM 745 O O . ALA A 1 94 ? -7.261 5.720 9.863 1.00 93.75 94 ALA A O 1
ATOM 746 N N . LEU A 1 95 ? -5.511 4.461 9.154 1.00 95.12 95 LEU A N 1
ATOM 747 C CA . LEU A 1 95 ? -5.644 3.358 10.103 1.00 95.12 95 LEU A CA 1
ATOM 748 C C . LEU A 1 95 ? -5.342 3.778 11.540 1.00 95.12 95 LEU A C 1
ATOM 750 O O . LEU A 1 95 ? -6.099 3.386 12.418 1.00 95.12 95 LEU A O 1
ATOM 754 N N . GLN A 1 96 ? -4.380 4.680 11.768 1.00 94.44 96 GLN A N 1
ATOM 755 C CA . GLN A 1 96 ? -4.057 5.215 13.105 1.00 94.44 96 GLN A CA 1
ATOM 756 C C . GLN A 1 96 ? -5.287 5.743 13.868 1.00 9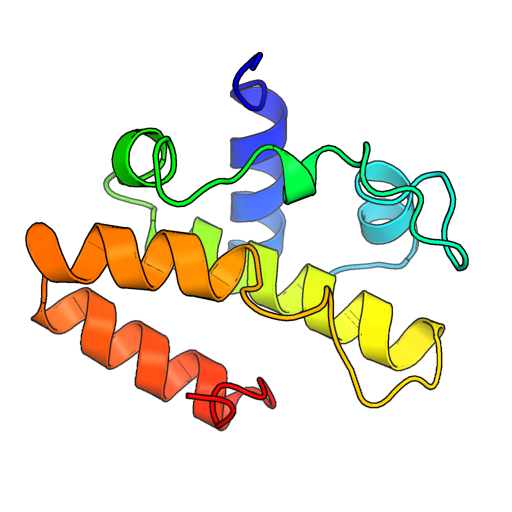4.44 96 GLN A C 1
ATOM 758 O O . GLN A 1 96 ? -5.339 5.669 15.088 1.00 94.44 96 GLN A O 1
ATOM 763 N N . SER A 1 97 ? -6.301 6.264 13.162 1.00 90.75 97 SER A N 1
ATOM 764 C CA . SER A 1 97 ? -7.539 6.764 13.785 1.00 90.75 97 SER A CA 1
ATOM 765 C C . SER A 1 97 ? -8.593 5.693 14.105 1.00 90.75 97 SER A C 1
ATOM 767 O O . SER A 1 97 ? -9.582 6.005 14.762 1.00 90.75 97 SER A O 1
ATOM 769 N N . LYS A 1 98 ? -8.431 4.467 13.594 1.00 92.19 98 LYS A N 1
ATOM 770 C CA . LYS A 1 98 ? -9.375 3.347 13.752 1.00 92.19 98 LYS A CA 1
ATOM 771 C C . LYS A 1 98 ? -8.788 2.209 14.584 1.00 92.19 98 LYS A C 1
ATOM 773 O O . LYS A 1 98 ? -9.494 1.660 15.417 1.00 92.19 98 LYS A O 1
ATOM 778 N N . ASP A 1 99 ? -7.531 1.874 14.324 1.00 95.81 99 ASP A N 1
ATOM 779 C CA . ASP A 1 99 ? -6.784 0.793 14.955 1.00 95.81 99 ASP A CA 1
ATOM 780 C C . ASP A 1 99 ? -5.312 1.233 15.094 1.00 95.81 99 ASP A C 1
ATOM 782 O O . ASP A 1 99 ? -4.503 1.040 14.180 1.00 95.81 99 ASP A O 1
ATOM 786 N N . PRO A 1 100 ? -4.974 1.939 16.188 1.00 95.44 100 PRO A N 1
ATOM 787 C CA . PRO A 1 100 ? -3.636 2.483 16.400 1.00 95.44 100 PRO A CA 1
ATOM 788 C C . PRO A 1 100 ? -2.567 1.398 16.550 1.00 95.44 100 PRO A C 1
ATOM 790 O O . PRO A 1 100 ? -1.431 1.614 16.133 1.00 95.44 100 PRO A O 1
ATOM 793 N N . GLU A 1 101 ? -2.927 0.252 17.136 1.00 96.56 101 GLU A N 1
ATOM 794 C CA . GLU A 1 101 ? -2.007 -0.861 17.378 1.00 96.56 101 GLU A CA 1
ATOM 795 C C . GLU A 1 101 ? -1.598 -1.505 16.054 1.00 96.56 101 GLU A C 1
ATOM 797 O O . GLU A 1 101 ? -0.406 -1.561 15.748 1.00 96.56 101 GLU A O 1
ATOM 802 N N . LEU A 1 102 ? -2.573 -1.868 15.211 1.00 96.06 102 LEU A N 1
ATOM 803 C CA . LEU A 1 102 ? -2.287 -2.417 13.887 1.00 96.06 102 LEU A CA 1
ATOM 804 C C . LEU A 1 102 ? -1.562 -1.402 12.995 1.00 96.06 102 LEU A C 1
ATOM 806 O O . LEU A 1 102 ? -0.679 -1.766 12.222 1.00 96.06 102 LEU A O 1
ATOM 810 N N . ALA A 1 103 ? -1.909 -0.115 13.089 1.00 95.81 103 ALA A N 1
ATOM 811 C CA . ALA A 1 103 ? -1.197 0.919 12.346 1.00 95.81 103 ALA A CA 1
ATOM 812 C C . ALA A 1 103 ? 0.285 0.989 12.735 1.00 95.81 103 ALA A C 1
ATOM 814 O O . ALA A 1 103 ? 1.131 1.092 11.851 1.00 95.81 103 ALA A O 1
ATOM 815 N N . HIS A 1 104 ? 0.599 0.905 14.030 1.00 94.50 104 HIS A N 1
ATOM 816 C CA . HIS A 1 104 ? 1.976 0.902 14.515 1.00 94.50 104 HIS A CA 1
ATOM 817 C C . HIS A 1 104 ? 2.736 -0.366 14.101 1.00 94.50 104 HIS A C 1
ATOM 819 O O . HIS A 1 104 ? 3.879 -0.278 13.655 1.00 94.50 104 HIS A O 1
ATOM 825 N N . GLU A 1 105 ? 2.092 -1.533 14.188 1.00 95.56 105 GLU A N 1
ATOM 826 C CA . GLU A 1 105 ? 2.659 -2.800 13.715 1.00 95.56 105 GLU A CA 1
ATOM 827 C C . GLU A 1 105 ? 3.023 -2.720 12.229 1.00 95.56 105 GLU A C 1
ATOM 829 O O . GLU A 1 105 ? 4.140 -3.058 11.833 1.00 95.56 105 GLU A O 1
ATOM 834 N N . LEU A 1 106 ? 2.101 -2.213 11.406 1.00 95.06 106 LEU A N 1
ATOM 835 C CA . LEU A 1 106 ? 2.324 -2.061 9.976 1.00 95.06 106 LEU A CA 1
ATOM 836 C C . LEU A 1 106 ? 3.411 -1.023 9.677 1.00 95.06 106 LEU A C 1
ATOM 838 O O . LEU A 1 106 ? 4.243 -1.285 8.818 1.00 95.06 106 LEU A O 1
ATOM 842 N N . GLU A 1 107 ? 3.478 0.104 10.393 1.00 92.75 107 GLU A N 1
ATOM 843 C CA . GLU A 1 107 ? 4.598 1.056 10.266 1.00 92.75 107 GLU A CA 1
ATOM 844 C C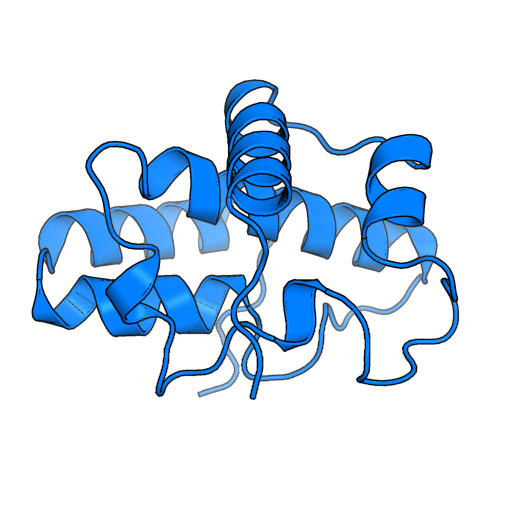 . GLU A 1 107 ? 5.950 0.379 10.516 1.00 92.75 107 GLU A C 1
ATOM 846 O O . GLU A 1 107 ? 6.872 0.526 9.709 1.00 92.75 107 GLU A O 1
ATOM 851 N N . GLY A 1 108 ? 6.058 -0.400 11.597 1.00 92.00 108 GLY A N 1
ATOM 852 C CA . GLY A 1 108 ? 7.268 -1.153 11.923 1.00 92.00 108 GLY A CA 1
ATOM 853 C C . GLY A 1 108 ? 7.615 -2.192 10.856 1.00 92.00 108 GLY A C 1
ATOM 854 O O . GLY A 1 108 ? 8.767 -2.266 10.418 1.00 92.00 108 GLY A O 1
ATOM 855 N N . TRP A 1 109 ? 6.618 -2.948 10.386 1.00 94.31 109 TRP A N 1
ATOM 856 C CA . TRP A 1 109 ? 6.804 -3.924 9.315 1.00 94.31 109 TRP A CA 1
ATOM 857 C C . TRP A 1 109 ? 7.342 -3.257 8.052 1.00 94.31 109 TRP A C 1
ATOM 859 O O . TRP A 1 109 ? 8.378 -3.689 7.544 1.00 94.31 109 TRP A O 1
ATOM 869 N N . VAL A 1 110 ? 6.711 -2.179 7.569 1.00 91.69 110 VAL A N 1
ATOM 870 C CA . VAL A 1 110 ? 7.158 -1.585 6.309 1.00 91.69 110 VAL A CA 1
ATOM 871 C C . VAL A 1 110 ? 8.549 -0.944 6.437 1.00 91.69 110 VAL A C 1
ATOM 873 O O . VAL A 1 110 ? 9.361 -1.061 5.518 1.00 91.69 110 VAL A O 1
ATOM 876 N N . ALA A 1 111 ? 8.875 -0.344 7.587 1.00 88.31 111 ALA A N 1
ATOM 877 C CA . ALA A 1 111 ? 10.226 0.153 7.856 1.00 88.31 111 ALA A CA 1
ATOM 878 C C . ALA A 1 111 ? 11.276 -0.974 7.789 1.00 88.31 111 ALA A C 1
ATOM 880 O O . ALA A 1 111 ? 12.323 -0.814 7.162 1.00 88.31 111 ALA A O 1
ATOM 881 N N . SER A 1 112 ? 10.983 -2.143 8.374 1.00 89.44 112 SER A N 1
ATOM 882 C CA . SER A 1 112 ? 11.867 -3.316 8.289 1.00 89.44 112 SER A CA 1
ATOM 883 C C . SER A 1 112 ? 11.945 -3.935 6.888 1.00 89.44 112 SER A C 1
ATOM 885 O O . SER A 1 112 ? 12.964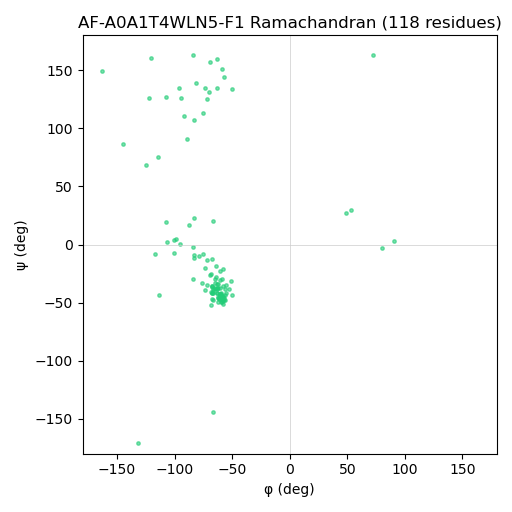 -4.524 6.535 1.00 89.44 112 SER A O 1
ATOM 887 N N . ALA A 1 113 ? 10.903 -3.764 6.070 1.00 88.31 113 ALA A N 1
ATOM 888 C CA . ALA A 1 113 ? 10.804 -4.285 4.708 1.00 88.31 113 ALA A CA 1
ATOM 889 C C . ALA A 1 113 ? 11.410 -3.348 3.639 1.00 88.31 113 ALA A C 1
ATOM 891 O O . ALA A 1 113 ? 11.119 -3.506 2.454 1.00 88.31 113 ALA A O 1
ATOM 892 N N . GLY A 1 114 ? 12.236 -2.373 4.038 1.00 82.56 114 GLY A N 1
ATOM 893 C CA . GLY A 1 114 ? 12.973 -1.485 3.126 1.00 82.56 114 GLY A CA 1
ATOM 894 C C . GLY A 1 114 ? 12.249 -0.192 2.735 1.00 82.56 114 GLY A C 1
ATOM 895 O O . GLY A 1 114 ? 12.791 0.598 1.956 1.00 82.56 114 GLY A O 1
ATOM 896 N N . GLY A 1 115 ? 11.059 0.054 3.291 1.00 76.12 115 GLY A N 1
ATOM 897 C CA . GLY A 1 115 ? 10.287 1.259 3.014 1.00 76.12 115 GLY A CA 1
ATOM 898 C C . GLY A 1 115 ? 10.873 2.507 3.679 1.00 76.12 115 GLY A C 1
ATOM 899 O O . GLY A 1 115 ? 11.201 2.520 4.866 1.00 76.12 115 GLY A O 1
ATOM 900 N N . ASN A 1 116 ? 10.952 3.599 2.918 1.00 64.75 116 ASN A N 1
ATOM 901 C CA . ASN A 1 116 ? 11.436 4.891 3.404 1.00 64.75 116 ASN A CA 1
ATOM 902 C C . ASN A 1 116 ? 10.285 5.730 3.986 1.00 64.75 116 ASN A C 1
ATOM 904 O O . ASN A 1 116 ? 9.656 6.512 3.276 1.00 64.75 116 ASN A O 1
ATOM 908 N N . TYR A 1 117 ? 10.036 5.606 5.294 1.00 57.97 117 TYR A N 1
ATOM 909 C CA . TYR A 1 117 ? 9.046 6.425 6.025 1.00 57.97 117 TYR A CA 1
ATOM 910 C C . TYR A 1 117 ? 9.644 7.660 6.717 1.00 57.97 117 TYR A C 1
ATOM 912 O O . TYR A 1 117 ? 8.917 8.433 7.334 1.00 57.97 117 TYR A O 1
ATOM 920 N N . TYR A 1 118 ? 10.956 7.879 6.596 1.00 44.44 118 TYR A N 1
ATOM 921 C CA . TYR A 1 118 ? 11.704 8.915 7.322 1.00 44.44 118 TYR A CA 1
ATOM 922 C C . TYR A 1 118 ? 11.653 10.326 6.710 1.00 44.44 118 TYR A C 1
ATOM 924 O O . TYR A 1 118 ? 12.527 11.141 6.991 1.00 44.44 118 TYR A O 1
ATOM 932 N N . ILE A 1 119 ? 10.642 10.656 5.904 1.00 38.69 119 ILE A N 1
ATOM 933 C CA . ILE A 1 119 ? 10.402 12.047 5.487 1.00 38.69 119 ILE A CA 1
ATOM 934 C C . ILE A 1 119 ? 9.067 12.494 6.079 1.00 38.69 119 ILE A C 1
ATOM 936 O O . ILE A 1 119 ? 8.035 12.528 5.405 1.00 38.69 119 ILE A O 1
ATOM 940 N N . SER A 1 120 ? 9.115 12.754 7.385 1.00 33.00 120 SER A N 1
ATOM 941 C CA . SER A 1 120 ? 8.233 13.692 8.082 1.00 33.00 120 SER A CA 1
ATOM 942 C C . SER A 1 120 ? 8.654 15.123 7.784 1.00 33.00 120 SER A C 1
ATOM 944 O O . SER A 1 120 ? 9.876 15.375 7.907 1.00 33.00 120 SER A O 1
#

Solvent-accessible surface area (backbone atoms only — not comparable to full-atom values): 6900 Å² total; per-residue (Å²): 134,74,74,71,54,67,72,58,52,51,52,34,23,49,28,21,71,66,74,48,52,51,72,69,60,42,39,71,50,38,74,55,65,88,52,85,81,78,76,41,62,60,62,51,52,37,74,91,52,22,61,77,67,64,56,98,59,34,66,28,38,42,46,12,41,44,34,44,36,51,44,50,20,65,73,59,77,37,97,61,55,83,52,89,82,32,53,40,55,30,40,41,62,39,31,46,80,77,41,51,65,61,25,50,52,49,51,53,50,41,49,75,71,74,47,86,77,87,79,125

Organism: NCBI:txid1121449

Foldseek 3Di:
DDAQDPVLLVLLLVQLVVLADDPVNLCQQVVPPPDDPCPGSLNSQDLVCLLVSDDPSLSSNLSSQLNSQVVSCVVNVNLDGPDPPGSSNSNLVSVCVPPVPVSVVSVVVSVVVSDDPPPD

Radius of gyration: 13.07 Å; Cα contacts (8 Å, |Δi|>4): 137; chains: 1; bounding box: 30×27×36 Å